Protein 1XVQ (pdb70)

GO terms:
  GO:0004601 peroxidase activity (F, IDA)
  GO:0051920 peroxiredoxin activity (F, IDA)
  GO:0045454 cell redox homeostasis (P, IDA)
  GO:0015036 disulfide oxidoreductase activity (F, IDA)
  GO:0051409 response to nitrosative stress (P, IDA)
  GO:0098754 detoxification (P, IDA)
  GO:0006979 response to oxidative stress (P, IDA)
  GO:0005576 extracellular region (C, HDA)
  GO:0005515 protein binding (F, IPI)
  GO:0140824 thioredoxin-dependent peroxiredoxin activity (F, EXP)
  GO:0005829 cytosol (C, TAS)
  GO:0009274 peptidoglycan-based cell wall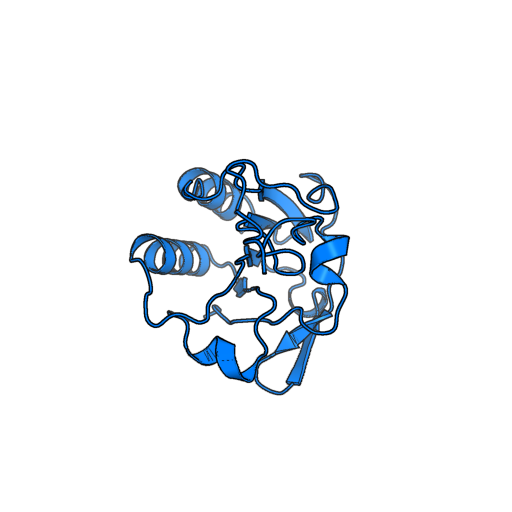 (C, HDA)

Sequence (159 aa):
AQITLRGNAINTVGELPAVGSPAPAFTLTGGDLGVISSDQFRGKSVLLNIFPSVDTPVCATSVRTFDERAAASGATVLVSKDLPFAQKRFCNVMPASAFRDSFGEDYGVTIADGPMAGLLARAIVVIGADGNVAYTELVPEIAQEPNYEAALAALGATS

Foldseek 3Di:
DDAQDDDFFFDFPDAADDFPAFHDWWWWAALVRHTDTPVVLALAKEKEFFDLDQQDLDAPPVNVVLVVLLVVLGHCYEEKQDDSVRNVNGDVYGYTHCVDICVCVSRRFQGCDTPSGRMGAGKIWMAASNRGTQDIDRDGTDPDDDPSVVVSVSSNVRD

Secondary structure (DSSP, 8-state):
----PPPSB--BSSPPPPTTSBPPP-EEE-TTS-EEEGGGGTTS-EEEEE-S---SS---HHHHHHHHHHHHTT-EE--BSS-HHHHTT---B---B-TTSSHHHHTT-BB-SSTTTTSBPSEEEEE-TTSBEEEEEE-SBTTPPP-HHHHHHHHHHT-

InterPro domains:
  IPR002065 Thiol peroxidase Tpx [MF_00269] (3-164)
  IPR002065 Thiol peroxidase Tpx [NF001808] (1-163)
  IPR002065 Thiol peroxidase Tpx [cd03014] (19-162)
  IPR013740 Redoxin [PF08534] (20-160)
  IPR013766 Thioredoxin domain [PS51352] (18-165)
  IPR018219 Thiol peroxidase conserved site [PS01265] (82-93)
  IPR036249 Thioredoxin-like superfamily [SSF52833] (1-161)
  IPR050455 Thiol Peroxidase Tpx Subfamily [PTHR43110] (1-164)

Organism: Mycobacterium tuberculosis (strain ATCC 25618 / H37Rv) (NCBI:txid83332)

Solvent-accessible surface area: 7899 Å² total

Structure (mmCIF, N/CA/C/O backbone):
data_1XVQ
#
_entry.id   1XVQ
#
_cell.length_a   64.555
_cell.length_b   64.555
_cell.length_c   196.788
_cell.angle_alpha   90.00
_cell.angle_beta   90.00
_cell.angle_gamma   120.00
#
_symmetry.space_group_name_H-M   'H 3 2'
#
loop_
_entity.id
_entity.type
_entity.pdbx_description
1 polymer 'thiol peroxidase'
2 non-polymer 'YTTRIUM (III) ION'
3 non-polymer 'AMMONIUM ION'
4 water water
#
loop_
_atom_site.group_PDB
_atom_site.id
_atom_site.type_symbol
_atom_site.label_atom_id
_atom_site.label_alt_id
_atom_site.label_comp_id
_atom_site.label_asym_id
_atom_site.label_entity_id
_atom_site.label_seq_id
_atom_site.pdbx_PDB_ins_code
_atom_site.Cartn_x
_atom_site.Cartn_y
_atom_site.Cartn_z
_atom_site.occupancy
_atom_site.B_iso_or_equiv
_atom_site.auth_seq_id
_atom_site.auth_comp_id
_atom_site.auth_asym_id
_atom_site.auth_atom_id
_atom_site.pdbx_PDB_model_num
ATOM 1 N N . ALA A 1 2 ? 23.613 12.883 41.303 1.00 16.41 2 ALA A N 1
ATOM 2 C CA . ALA A 1 2 ? 24.606 13.062 40.207 1.00 16.30 2 ALA A CA 1
ATOM 3 C C . ALA A 1 2 ? 23.895 13.280 38.880 1.00 15.61 2 ALA A C 1
ATOM 4 O O . ALA A 1 2 ? 22.766 12.841 38.701 1.00 13.25 2 ALA A O 1
ATOM 6 N N . GLN A 1 3 ? 24.555 13.977 37.959 1.00 16.40 3 GLN A N 1
ATOM 7 C CA . GLN A 1 3 ? 23.984 14.188 36.624 1.00 18.55 3 GLN A CA 1
ATOM 8 C C . GLN A 1 3 ? 24.687 13.166 35.732 1.00 20.76 3 GLN A C 1
ATOM 9 O O . GLN A 1 3 ? 25.827 12.830 35.988 1.00 27.19 3 GLN A O 1
ATOM 15 N N . ILE A 1 4 ? 24.039 12.661 34.690 1.00 28.92 4 ILE A N 1
ATOM 16 C CA . ILE A 1 4 ? 24.774 11.716 33.822 1.00 27.57 4 ILE A CA 1
ATOM 17 C C . ILE A 1 4 ? 25.610 12.445 32.793 1.00 26.77 4 ILE A C 1
ATOM 18 O O . ILE A 1 4 ? 25.181 13.474 32.287 1.00 28.69 4 ILE A O 1
ATOM 23 N N . THR A 1 5 ? 26.825 11.943 32.515 1.00 24.56 5 THR A N 1
ATOM 24 C CA . THR A 1 5 ? 27.688 12.518 31.471 1.00 24.34 5 THR A CA 1
ATOM 25 C C . THR A 1 5 ? 27.247 11.691 30.265 1.00 26.09 5 THR A C 1
ATOM 26 O O . THR A 1 5 ? 27.670 10.540 30.096 1.00 26.94 5 THR A O 1
ATOM 30 N N . LEU A 1 6 ? 26.357 12.265 29.457 1.00 22.22 6 LEU A N 1
ATOM 31 C CA . LEU A 1 6 ? 25.823 11.586 28.282 1.00 22.15 6 LEU A CA 1
ATOM 32 C C . LEU A 1 6 ? 26.908 11.390 27.244 1.00 18.93 6 LEU A C 1
ATOM 33 O O . LEU A 1 6 ? 27.904 12.113 27.237 1.00 21.50 6 LEU A O 1
ATOM 38 N N . ARG A 1 7 ? 26.691 10.444 26.334 1.00 18.37 7 ARG A N 1
ATOM 39 C CA . ARG A 1 7 ? 27.688 10.201 25.304 1.00 18.50 7 ARG A CA 1
ATOM 40 C C . ARG A 1 7 ? 27.277 10.829 23.983 1.00 14.43 7 ARG A C 1
ATOM 41 O O . ARG A 1 7 ? 26.264 10.439 23.410 1.00 18.25 7 ARG A O 1
ATOM 49 N N . GLY A 1 8 ? 28.056 11.800 23.519 1.00 16.38 8 GLY A N 1
ATOM 50 C CA . GLY A 1 8 ? 27.762 12.449 22.252 1.00 15.97 8 GLY A CA 1
ATOM 51 C C . GLY A 1 8 ? 27.950 11.525 21.045 1.00 18.66 8 GLY A C 1
ATOM 52 O O . GLY A 1 8 ? 28.732 10.571 21.084 1.00 19.02 8 GLY A O 1
ATOM 53 N N . ASN A 1 9 ? 27.241 11.813 19.959 1.00 18.37 9 ASN A N 1
ATOM 54 C CA . ASN A 1 9 ? 27.329 10.988 18.753 1.00 21.32 9 ASN A CA 1
ATOM 55 C C . ASN A 1 9 ? 28.683 11.191 18.101 1.00 19.84 9 ASN A C 1
ATOM 56 O O . ASN A 1 9 ? 29.295 10.244 17.619 1.00 21.55 9 ASN A O 1
ATOM 61 N N . ALA A 1 10 ? 29.153 12.431 18.082 1.00 21.80 10 ALA A N 1
ATOM 62 C CA . ALA A 1 10 ? 30.441 12.727 17.445 1.00 23.95 10 ALA A CA 1
ATOM 63 C C . ALA A 1 10 ? 31.618 12.288 18.317 1.00 23.52 10 ALA A C 1
ATOM 64 O O . ALA A 1 10 ? 31.630 12.523 19.520 1.00 23.06 10 ALA A O 1
ATOM 66 N N . ILE A 1 11 ? 32.606 11.651 17.695 1.00 20.87 11 ILE A N 1
ATOM 67 C CA . ILE A 1 11 ? 33.801 11.200 18.414 1.00 21.04 11 ILE A CA 1
ATOM 68 C C . ILE A 1 11 ? 34.782 12.370 18.440 1.00 22.21 11 ILE A C 1
ATOM 69 O O . ILE A 1 11 ? 35.061 12.978 17.406 1.00 25.93 11 ILE A O 1
ATOM 74 N N . ASN A 1 12 ? 35.285 12.715 19.623 1.00 18.91 12 ASN A N 1
ATOM 75 C CA . ASN A 1 12 ? 36.240 13.816 19.740 1.00 18.90 12 ASN A CA 1
ATOM 76 C C . ASN A 1 12 ? 37.497 13.311 20.440 1.00 18.25 12 ASN A C 1
ATOM 77 O O . ASN A 1 12 ? 37.473 13.062 21.635 1.00 18.46 12 ASN A O 1
ATOM 82 N N . THR A 1 13 ? 38.590 13.153 19.704 1.00 14.89 13 THR A N 1
ATOM 83 C CA . THR A 1 13 ? 39.817 12.694 20.328 1.00 13.65 13 THR A CA 1
ATOM 84 C C . THR A 1 13 ? 40.784 13.835 20.632 1.00 15.01 13 THR A C 1
ATOM 85 O O . THR A 1 13 ? 40.571 14.985 20.241 1.00 15.70 13 THR A O 1
ATOM 89 N N . VAL A 1 14 ? 41.860 13.495 21.334 1.00 13.56 14 VAL A N 1
ATOM 90 C CA . VAL A 1 14 ? 42.877 14.458 21.716 1.00 14.43 14 VAL A CA 1
ATOM 91 C C . VAL A 1 14 ? 43.774 14.920 20.579 1.00 16.63 14 VAL A C 1
ATOM 92 O O . VAL A 1 14 ? 44.511 15.897 20.725 1.00 20.68 14 VAL A O 1
ATOM 96 N N . GLY A 1 15 ? 43.716 14.246 19.437 1.00 17.09 15 GLY A N 1
ATOM 97 C CA . GLY A 1 15 ? 44.586 14.672 18.370 1.00 20.04 15 GLY A CA 1
ATOM 98 C C . GLY A 1 15 ? 44.264 14.098 17.024 1.00 19.99 15 GLY A C 1
ATOM 99 O O . GLY A 1 15 ? 43.164 13.617 16.770 1.00 24.76 15 GLY A O 1
ATOM 100 N N . GLU A 1 16 ? 45.263 14.167 16.156 1.00 26.43 16 GLU A N 1
ATOM 101 C CA . GLU A 1 16 ? 45.154 13.690 14.790 1.00 24.79 16 GLU A CA 1
ATOM 102 C C . GLU A 1 16 ? 45.829 12.342 14.650 1.00 21.99 16 GLU A C 1
ATOM 103 O O . GLU A 1 16 ? 46.853 12.080 15.267 1.00 18.45 16 GLU A O 1
ATOM 109 N N . LEU A 1 17 ? 45.235 11.496 13.838 1.00 18.19 17 LEU A N 1
ATOM 110 C CA . LEU A 1 17 ? 45.820 10.206 13.518 1.00 19.14 17 LEU A CA 1
ATOM 111 C C . LEU A 1 17 ? 47.098 10.529 12.727 1.00 16.59 17 LEU A C 1
ATOM 112 O O . LEU A 1 17 ? 47.210 11.580 12.095 1.00 16.28 17 LEU A O 1
ATOM 117 N N . PRO A 1 18 ? 48.077 9.617 12.730 1.00 12.69 18 PRO A N 1
ATOM 118 C CA . PRO A 1 18 ? 49.312 9.902 11.985 1.00 12.84 18 PRO A CA 1
ATOM 119 C C . PRO A 1 18 ? 49.053 9.943 10.491 1.00 13.16 18 PRO A C 1
ATOM 120 O O . PRO A 1 18 ? 48.237 9.178 9.976 1.00 14.24 18 PRO A O 1
ATOM 124 N N . ALA A 1 19 ? 49.740 10.847 9.799 1.00 13.05 19 ALA A N 1
ATOM 125 C CA . ALA A 1 19 ? 49.540 10.989 8.360 1.00 15.53 19 ALA A CA 1
ATOM 126 C C . ALA A 1 19 ? 49.936 9.768 7.536 1.00 16.65 19 ALA A C 1
ATOM 127 O O . ALA A 1 19 ? 50.959 9.122 7.797 1.00 15.24 19 ALA A O 1
ATOM 129 N N . VAL A 1 20 ? 49.102 9.458 6.552 1.00 16.69 20 VAL A N 1
ATOM 130 C CA . VAL A 1 20 ? 49.348 8.355 5.637 1.00 16.08 20 VAL A CA 1
ATOM 131 C C . VAL A 1 20 ? 50.579 8.713 4.813 1.00 14.56 20 VAL A C 1
ATOM 132 O O . VAL A 1 20 ? 50.683 9.834 4.326 1.00 19.71 20 VAL A O 1
ATOM 136 N N . GLY A 1 21 ? 51.518 7.779 4.713 1.00 15.25 21 GLY A N 1
ATOM 137 C CA . GLY A 1 21 ? 52.744 8.008 3.957 1.00 17.22 21 GLY A CA 1
ATOM 138 C C . GLY A 1 21 ? 53.954 8.351 4.813 1.00 18.95 21 GLY A C 1
ATOM 139 O O . GLY A 1 21 ? 55.102 8.279 4.347 1.00 24.24 21 GLY A O 1
ATOM 140 N N . SER A 1 22 ? 53.716 8.710 6.067 1.00 17.81 22 SER A N 1
ATOM 141 C CA . SER A 1 22 ? 54.795 9.066 6.998 1.00 18.53 22 SER A CA 1
ATOM 142 C C . SER A 1 22 ? 55.103 7.905 7.928 1.00 16.95 22 SER A C 1
ATOM 143 O O . SER A 1 22 ? 54.272 7.001 8.113 1.00 15.09 22 SER A O 1
ATOM 146 N N . PRO A 1 23 ? 56.307 7.906 8.536 1.00 15.39 23 PRO A N 1
ATOM 147 C CA . PRO A 1 23 ? 56.706 6.834 9.456 1.00 14.46 23 PRO A CA 1
ATOM 148 C C . PRO A 1 23 ? 55.722 6.742 10.622 1.00 13.17 23 PRO A C 1
ATOM 149 O O . PRO A 1 23 ? 55.323 7.751 11.219 1.00 14.85 23 PRO A O 1
ATOM 153 N N . ALA A 1 24 ? 55.339 5.520 10.954 1.00 14.05 24 ALA A N 1
ATOM 154 C CA . ALA A 1 24 ? 54.407 5.348 12.042 1.00 15.24 24 ALA A CA 1
ATOM 155 C C . ALA A 1 24 ? 55.096 5.731 13.347 1.00 15.13 24 ALA A C 1
ATOM 156 O O . ALA A 1 24 ? 56.268 5.402 13.586 1.00 13.06 24 ALA A O 1
ATOM 158 N N . PRO A 1 25 ? 54.377 6.448 14.211 1.00 15.08 25 PRO A N 1
ATOM 159 C CA . PRO A 1 25 ? 54.968 6.843 15.493 1.00 13.81 25 PRO A CA 1
ATOM 160 C C . PRO A 1 25 ? 55.421 5.603 16.278 1.00 11.21 25 PRO A C 1
ATOM 161 O O . PRO A 1 25 ? 54.779 4.551 16.266 1.00 13.31 25 PRO A O 1
ATOM 165 N N . ALA A 1 26 ? 56.550 5.716 16.969 1.00 11.12 26 ALA A N 1
ATOM 166 C CA . ALA A 1 26 ? 57.018 4.609 17.755 1.00 10.68 26 ALA A CA 1
ATOM 167 C C . ALA A 1 26 ? 56.026 4.321 18.879 1.00 11.91 26 ALA A C 1
ATOM 168 O O . ALA A 1 26 ? 55.260 5.194 19.271 1.00 14.43 26 ALA A O 1
ATOM 170 N N . PHE A 1 27 ? 55.997 3.091 19.350 1.00 10.17 27 PHE A N 1
ATOM 171 C CA . PHE A 1 27 ? 55.153 2.826 20.518 1.00 14.35 27 PHE A CA 1
ATOM 172 C C . PHE A 1 27 ? 55.763 1.750 21.387 1.00 16.57 27 PHE A C 1
ATOM 173 O O . PHE A 1 27 ? 56.579 0.939 20.927 1.00 16.00 27 PHE A O 1
ATOM 181 N N . THR A 1 28 ? 55.367 1.769 22.653 1.00 17.15 28 THR A N 1
ATOM 182 C CA . THR A 1 28 ? 55.815 0.800 23.634 1.00 16.37 28 THR A CA 1
ATOM 183 C C . THR A 1 28 ? 54.600 0.404 24.469 1.00 13.86 28 THR A C 1
ATOM 184 O O . THR A 1 28 ? 54.368 0.937 25.561 1.00 16.16 28 THR A O 1
ATOM 188 N N . LEU A 1 29 ? 53.825 -0.532 23.948 1.00 13.28 29 LEU A N 1
ATOM 189 C CA . LEU A 1 29 ? 52.610 -1.005 24.615 1.00 11.15 29 LEU A CA 1
ATOM 190 C C . LEU A 1 29 ? 52.978 -2.072 25.638 1.00 12.11 29 LEU A C 1
ATOM 191 O O . LEU A 1 29 ? 54.146 -2.432 25.755 1.00 15.50 29 LEU A O 1
ATOM 196 N N . THR A 1 30 ? 51.998 -2.540 26.400 1.00 12.82 30 THR A N 1
ATOM 197 C CA . THR A 1 30 ? 52.249 -3.571 27.409 1.00 14.28 30 THR A CA 1
ATOM 198 C C . THR A 1 30 ? 51.527 -4.846 27.032 1.00 15.98 30 THR A C 1
ATOM 199 O O . THR A 1 30 ? 50.339 -4.835 26.688 1.00 16.06 30 THR A O 1
ATOM 203 N N . GLY A 1 31 ? 52.260 -5.953 27.098 1.00 17.36 31 GLY A N 1
ATOM 204 C CA . GLY A 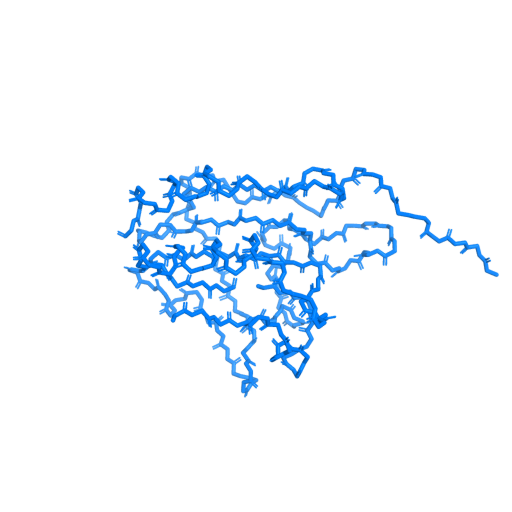1 31 ? 51.705 -7.246 26.746 1.00 20.04 31 GLY A CA 1
ATOM 205 C C . GLY A 1 31 ? 51.119 -8.024 27.902 1.00 20.49 31 GLY A C 1
ATOM 206 O O . GLY A 1 31 ? 51.167 -7.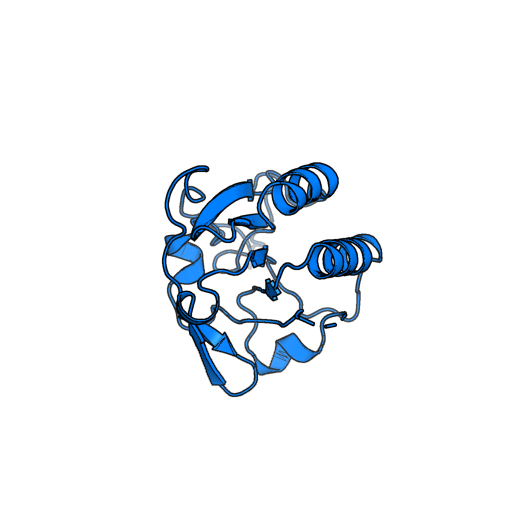577 29.060 1.00 18.98 31 GLY A O 1
ATOM 207 N N . GLY A 1 32 ? 50.566 -9.191 27.573 1.00 20.74 32 GLY A N 1
ATOM 208 C CA . GLY A 1 32 ? 49.932 -10.053 28.558 1.00 24.03 32 GLY A CA 1
ATOM 209 C C . GLY A 1 32 ? 50.836 -10.505 29.694 1.00 22.62 32 GLY A C 1
ATOM 210 O O . GLY A 1 32 ? 50.352 -10.855 30.765 1.00 23.72 32 GLY A O 1
ATOM 211 N N . ASP A 1 33 ? 52.144 -10.492 29.474 1.00 23.53 33 ASP A N 1
ATOM 212 C CA . ASP A 1 33 ? 53.084 -10.903 30.513 1.00 25.09 33 ASP A CA 1
ATOM 213 C C . ASP A 1 33 ? 53.713 -9.690 31.190 1.00 24.17 33 ASP A C 1
ATOM 214 O O . ASP A 1 33 ? 54.708 -9.811 31.901 1.00 22.60 33 ASP A O 1
ATOM 219 N N . LEU A 1 34 ? 53.126 -8.518 30.954 1.00 19.51 34 LEU A N 1
ATOM 220 C CA . LEU A 1 34 ? 53.605 -7.255 31.520 1.00 18.52 34 LEU A CA 1
ATOM 221 C C . LEU A 1 34 ? 54.941 -6.785 30.956 1.00 17.41 34 LEU A C 1
ATOM 222 O O . LEU A 1 34 ? 55.579 -5.883 31.498 1.00 20.75 34 LEU A O 1
ATOM 227 N N . GLY A 1 35 ? 55.353 -7.412 29.852 1.00 19.55 35 GLY A N 1
ATOM 228 C CA . GLY A 1 35 ? 56.574 -7.025 29.192 1.00 20.70 35 GLY A CA 1
ATOM 229 C C . GLY A 1 35 ? 56.202 -5.929 28.210 1.00 22.19 35 GLY A C 1
ATOM 230 O O . GLY A 1 35 ? 55.055 -5.468 28.204 1.00 20.23 35 GLY A O 1
ATOM 231 N N . VAL A 1 36 ? 57.141 -5.502 27.376 1.00 20.04 36 VAL A N 1
ATOM 232 C CA . VAL A 1 36 ? 56.826 -4.447 26.421 1.00 20.85 36 VAL A CA 1
ATOM 233 C C . VAL A 1 36 ? 56.592 -4.983 25.025 1.00 22.35 36 VAL A C 1
ATOM 234 O O . VAL A 1 36 ? 57.213 -5.962 24.606 1.00 21.54 36 VAL A O 1
ATOM 238 N N . ILE A 1 37 ? 55.664 -4.358 24.311 1.00 18.62 37 ILE A N 1
ATOM 239 C CA . ILE A 1 37 ? 55.395 -4.717 22.927 1.00 18.89 37 ILE A CA 1
ATOM 240 C C . ILE A 1 37 ? 55.848 -3.436 22.255 1.00 22.25 37 ILE A C 1
ATOM 241 O O . ILE A 1 37 ? 55.151 -2.416 22.292 1.00 18.32 37 ILE A O 1
ATOM 246 N N . SER A 1 38 ? 57.059 -3.482 21.698 1.00 20.36 38 SER A N 1
ATOM 247 C CA . SER A 1 38 ? 57.705 -2.336 21.062 1.00 22.26 38 SER A CA 1
ATOM 248 C C . SER A 1 38 ? 57.511 -2.322 19.554 1.00 19.76 38 SER A C 1
ATOM 249 O O . SER A 1 38 ? 57.515 -3.372 18.925 1.00 20.55 38 SER A O 1
ATOM 252 N N . SER A 1 39 ? 57.358 -1.135 18.977 1.00 17.47 39 SER A N 1
ATOM 253 C CA . SER A 1 39 ? 57.152 -1.047 17.549 1.00 19.72 39 SER A CA 1
ATOM 254 C C . SER A 1 39 ? 58.388 -1.545 16.805 1.00 23.18 39 SER A C 1
ATOM 255 O O . SER A 1 39 ? 58.299 -1.980 15.661 1.00 26.33 39 SER A O 1
ATOM 258 N N . ASP A 1 40 ? 59.544 -1.510 17.455 1.00 25.71 40 ASP A N 1
ATOM 259 C CA . ASP A 1 40 ? 60.757 -1.980 16.802 1.00 29.00 40 ASP A CA 1
ATOM 260 C C . ASP A 1 40 ? 60.682 -3.484 16.553 1.00 29.54 40 ASP A C 1
ATOM 261 O O . ASP A 1 40 ? 61.322 -3.992 15.636 1.00 32.42 40 ASP A O 1
ATOM 266 N N . GLN A 1 41 ? 59.880 -4.185 17.360 1.00 25.29 41 GLN A N 1
ATOM 267 C CA . GLN A 1 41 ? 59.691 -5.631 17.229 1.00 24.46 41 GLN A CA 1
ATOM 268 C C . GLN A 1 41 ? 58.999 -6.043 15.919 1.00 26.74 41 GLN A C 1
ATOM 269 O O . GLN A 1 41 ? 59.059 -7.212 15.506 1.00 26.25 41 GLN A O 1
ATOM 275 N N . PHE A 1 42 ? 58.338 -5.094 15.266 1.00 22.76 42 PHE A N 1
ATOM 276 C CA . PHE A 1 42 ? 57.644 -5.389 14.022 1.00 24.12 42 PHE A CA 1
ATOM 277 C C . PHE A 1 42 ? 58.315 -4.800 12.792 1.00 22.83 42 PHE A C 1
ATOM 278 O O . PHE A 1 42 ? 57.695 -4.631 11.745 1.00 19.67 42 PHE A O 1
ATOM 286 N N . ARG A 1 43 ? 59.601 -4.499 12.909 1.00 23.50 43 ARG A N 1
ATOM 287 C CA . ARG A 1 43 ? 60.308 -3.957 11.760 1.00 22.94 43 ARG A CA 1
ATOM 288 C C . ARG A 1 43 ? 60.188 -4.976 10.601 1.00 22.92 43 ARG A C 1
ATOM 289 O O . ARG A 1 43 ? 60.288 -6.194 10.815 1.00 22.95 43 ARG A O 1
ATOM 297 N N . GLY A 1 44 ? 59.938 -4.473 9.391 1.00 21.59 44 GLY A N 1
ATOM 298 C CA . GLY A 1 44 ? 59.802 -5.333 8.217 1.00 20.94 44 GLY A CA 1
ATOM 299 C C . GLY A 1 44 ? 58.496 -6.096 8.063 1.00 20.10 44 GLY A C 1
ATOM 300 O O . GLY A 1 44 ? 58.301 -6.860 7.104 1.00 16.83 44 GLY A O 1
ATOM 301 N N . LYS A 1 45 ? 57.568 -5.876 8.982 1.00 18.92 45 LYS A N 1
ATOM 302 C CA . LYS A 1 45 ? 56.295 -6.579 8.947 1.00 17.61 45 LYS A CA 1
ATOM 303 C C . LYS A 1 45 ? 55.131 -5.599 8.881 1.00 16.29 45 LYS A C 1
ATOM 304 O O . LYS A 1 45 ? 55.218 -4.524 9.444 1.00 16.60 45 LYS A O 1
ATOM 310 N N . SER A 1 46 ? 54.070 -5.958 8.164 1.00 15.16 46 SER A N 1
ATOM 311 C CA . SER A 1 46 ? 52.898 -5.084 8.131 1.00 17.07 46 SER A CA 1
ATOM 312 C C . SER A 1 46 ? 52.181 -5.289 9.456 1.00 14.51 46 SER A C 1
ATOM 313 O O . SER A 1 46 ? 52.180 -6.389 10.031 1.00 14.18 46 SER A O 1
ATOM 316 N N . VAL A 1 47 ? 51.586 -4.219 9.969 1.00 13.50 47 VAL A N 1
ATOM 317 C CA . VAL A 1 47 ? 50.910 -4.281 11.247 1.00 12.01 47 VAL A CA 1
ATOM 318 C C . VAL A 1 47 ? 49.550 -3.624 11.178 1.00 13.54 47 VAL A C 1
ATOM 319 O O . VAL A 1 47 ? 49.402 -2.529 10.631 1.00 14.56 47 VAL A O 1
ATOM 323 N N . LEU A 1 48 ? 48.564 -4.315 11.728 1.00 11.50 48 LEU A N 1
ATOM 324 C CA . LEU A 1 48 ? 47.209 -3.775 11.804 1.00 12.35 48 LEU A CA 1
ATOM 325 C C . LEU A 1 48 ? 46.966 -3.416 13.270 1.00 10.44 48 LEU A C 1
ATOM 326 O O . LEU A 1 48 ? 46.988 -4.298 14.128 1.00 11.43 48 LEU A O 1
ATOM 331 N N . LEU A 1 49 ? 46.790 -2.120 13.566 1.00 10.31 49 LEU A N 1
ATOM 332 C CA . LEU A 1 49 ? 46.455 -1.693 14.921 1.00 8.74 49 LEU A CA 1
ATOM 333 C C . LEU A 1 49 ? 44.933 -1.560 14.901 1.00 8.21 49 LEU A C 1
ATOM 334 O O . LEU A 1 49 ? 44.384 -0.652 14.257 1.00 9.09 49 LEU A O 1
ATOM 339 N N . ASN A 1 50 ? 44.268 -2.470 15.609 1.00 10.08 50 ASN A N 1
ATOM 340 C CA . ASN A 1 50 ? 42.803 -2.525 15.657 1.00 10.33 50 ASN A CA 1
ATOM 341 C C . ASN A 1 50 ? 42.556 -1.972 17.042 1.00 9.18 50 ASN A C 1
ATOM 342 O O . ASN A 1 50 ? 42.764 -2.629 18.043 1.00 10.92 50 ASN A O 1
ATOM 347 N N . ILE A 1 51 ? 42.115 -0.731 17.066 1.00 8.54 51 ILE A N 1
ATOM 348 C CA . ILE A 1 51 ? 41.965 0.015 18.311 1.00 7.30 51 ILE A CA 1
ATOM 349 C C . ILE A 1 51 ? 40.552 0.105 18.830 1.00 8.23 51 ILE A C 1
ATOM 350 O O . ILE A 1 51 ? 39.634 0.488 18.082 1.00 9.95 51 ILE A O 1
ATOM 355 N N . PHE A 1 52 ? 40.383 -0.202 20.116 1.00 9.88 52 PHE A N 1
ATOM 356 C CA . PHE A 1 52 ? 39.050 -0.208 20.735 1.00 11.77 52 PHE A CA 1
ATOM 357 C C . PHE A 1 52 ? 38.912 0.496 22.088 1.00 10.63 52 PHE A C 1
ATOM 358 O O . PHE A 1 52 ? 39.856 0.562 22.877 1.00 10.74 52 PHE A O 1
ATOM 366 N N . PRO A 1 53 ? 37.710 1.003 22.376 1.00 9.46 53 PRO A N 1
ATOM 367 C CA . PRO A 1 53 ? 37.496 1.659 23.671 1.00 12.71 53 PRO A CA 1
ATOM 368 C C . PRO A 1 53 ? 37.674 0.559 24.717 1.00 12.99 53 PRO A C 1
ATOM 369 O O . PRO A 1 53 ? 38.202 0.791 25.802 1.00 12.87 53 PRO A O 1
ATOM 373 N N . SER A 1 54 ? 37.220 -0.648 24.394 1.00 13.93 54 SER A N 1
ATOM 374 C CA . SER A 1 54 ? 37.415 -1.766 25.297 1.00 15.42 54 SER A CA 1
ATOM 375 C C . SER A 1 54 ? 37.207 -3.088 24.559 1.00 17.10 54 SER A C 1
ATOM 376 O O . SER A 1 54 ? 36.353 -3.183 23.664 1.00 19.23 54 SER A O 1
ATOM 379 N N . VAL A 1 55 ? 37.996 -4.090 24.909 1.00 17.30 55 VAL A N 1
ATOM 380 C CA . VAL A 1 55 ? 37.847 -5.404 24.278 1.00 18.46 55 VAL A CA 1
ATOM 381 C C . VAL A 1 55 ? 37.427 -6.331 25.401 1.00 21.83 55 VAL A C 1
ATOM 382 O O . VAL A 1 55 ? 37.564 -7.554 25.292 1.00 22.55 55 VAL A O 1
ATOM 386 N N . ASP A 1 56 ? 36.941 -5.739 26.491 1.00 21.21 56 ASP A N 1
ATOM 387 C CA . ASP A 1 56 ? 36.530 -6.519 27.653 1.00 27.84 56 ASP A CA 1
ATOM 388 C C . ASP A 1 56 ? 35.038 -6.761 27.550 1.00 29.09 56 ASP A C 1
ATOM 389 O O . ASP A 1 56 ? 34.229 -6.092 28.196 1.00 32.18 56 ASP A O 1
ATOM 394 N N . THR A 1 57 ? 34.699 -7.721 26.698 1.00 33.09 57 THR A N 1
ATOM 395 C CA . THR A 1 57 ? 33.320 -8.110 26.431 1.00 36.41 57 THR A CA 1
ATOM 396 C C . THR A 1 57 ? 33.277 -9.556 25.951 1.00 39.43 57 THR A C 1
ATOM 397 O O . THR A 1 57 ? 34.153 -9.997 25.211 1.00 39.59 57 THR A O 1
ATOM 401 N N . PRO A 1 58 ? 32.255 -10.319 26.378 1.00 40.92 58 PRO A N 1
ATOM 402 C CA . PRO A 1 58 ? 32.145 -11.717 25.951 1.00 43.23 58 PRO A CA 1
ATOM 403 C C . PRO A 1 58 ? 31.719 -11.819 24.480 1.00 43.70 58 PRO A C 1
ATOM 404 O O . PRO A 1 58 ? 31.679 -12.915 23.909 1.00 46.91 58 PRO A O 1
ATOM 408 N N . VAL A 1 59 ? 31.422 -10.668 23.878 1.00 44.70 59 VAL A N 1
ATOM 409 C CA . VAL A 1 59 ? 31.004 -10.590 22.484 1.00 44.53 59 VAL A CA 1
ATOM 410 C C . VAL A 1 59 ? 32.134 -10.374 21.478 1.00 45.60 59 VAL A C 1
ATOM 411 O O . VAL A 1 59 ? 32.967 -9.488 21.639 1.00 44.83 59 VAL A O 1
ATOM 413 N N . CYS A 1 60 ? 32.131 -11.195 20.435 1.00 45.26 60 CYS A N 1
ATOM 414 C CA . CYS A 1 60 ? 33.141 -11.103 19.405 1.00 45.69 60 CYS A CA 1
ATOM 415 C C . CYS A 1 60 ? 32.460 -11.117 18.046 1.00 45.79 60 CYS A C 1
ATOM 416 O O . CYS A 1 60 ? 32.452 -12.131 17.329 1.00 46.85 60 CYS A O 1
ATOM 417 N N . ALA A 1 61 ? 31.907 -9.970 17.676 1.00 45.92 61 ALA A N 1
ATOM 418 C CA . ALA A 1 61 ? 31.209 -9.855 16.407 1.00 45.69 61 ALA A CA 1
ATOM 419 C C . ALA A 1 61 ? 31.955 -10.549 15.281 1.00 46.85 61 ALA A C 1
ATOM 420 O O . ALA A 1 61 ? 33.166 -10.397 15.140 1.00 46.07 61 ALA A O 1
ATOM 422 N N . THR A 1 62 ? 31.229 -11.327 14.486 1.00 45.86 62 THR A N 1
ATOM 423 C CA . THR A 1 62 ? 31.842 -12.024 13.356 1.00 45.57 62 THR A CA 1
ATOM 424 C C . THR A 1 62 ? 32.589 -11.004 12.487 1.00 45.09 62 THR A C 1
ATOM 425 O O . THR A 1 62 ? 33.628 -11.306 11.903 1.00 45.58 62 THR A O 1
ATOM 429 N N . SER A 1 63 ? 32.060 -9.786 12.424 1.00 43.54 63 SER A N 1
ATOM 430 C CA . SER A 1 63 ? 32.692 -8.734 11.639 1.00 43.31 63 SER A CA 1
ATOM 431 C C . SER A 1 63 ? 34.127 -8.489 12.116 1.00 42.80 63 SER A C 1
ATOM 432 O O . SER A 1 63 ? 35.032 -8.296 11.303 1.00 41.95 63 SER A O 1
ATOM 435 N N . VAL A 1 64 ? 34.332 -8.516 13.431 1.00 41.02 64 VAL A N 1
ATOM 436 C CA . VAL A 1 64 ? 35.657 -8.296 14.005 1.00 39.87 64 VAL A CA 1
ATOM 437 C C . VAL A 1 64 ? 36.574 -9.496 13.783 1.00 38.96 64 VAL A C 1
ATOM 438 O O . VAL A 1 64 ? 37.713 -9.343 13.337 1.00 34.81 64 VAL A O 1
ATOM 442 N N . ARG A 1 65 ? 36.074 -10.686 14.104 1.00 38.66 65 ARG A N 1
ATOM 443 C CA . ARG A 1 65 ? 36.843 -11.918 13.936 1.00 38.75 65 ARG A CA 1
ATOM 444 C C . ARG A 1 65 ? 37.245 -12.095 12.471 1.00 36.68 65 ARG A C 1
ATOM 445 O O . ARG A 1 65 ? 38.418 -12.344 12.160 1.00 34.13 65 ARG A O 1
ATOM 453 N N . THR A 1 66 ? 36.265 -11.961 11.581 1.00 35.64 66 THR A N 1
ATOM 454 C CA . THR A 1 66 ? 36.490 -12.103 10.144 1.00 35.51 66 THR A CA 1
ATOM 455 C C . THR A 1 66 ? 37.581 -11.145 9.660 1.00 34.31 66 THR A C 1
ATOM 456 O O . THR 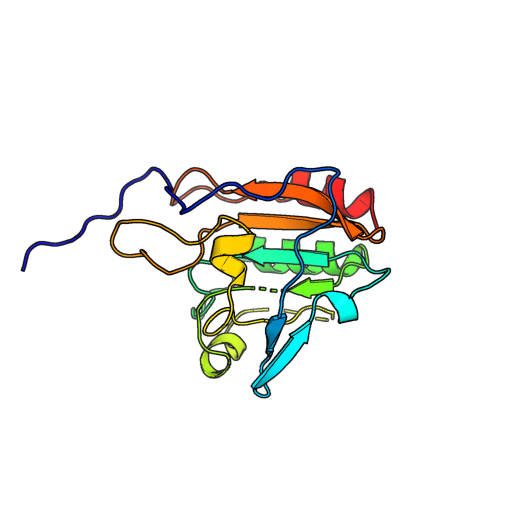A 1 66 ? 38.511 -11.542 8.955 1.00 34.17 66 THR A O 1
ATOM 460 N N . PHE A 1 67 ? 37.461 -9.882 10.047 1.00 32.68 67 PHE A N 1
ATOM 461 C CA . PHE A 1 67 ? 38.450 -8.882 9.677 1.00 28.75 67 PHE A CA 1
ATOM 462 C C . PHE A 1 67 ? 39.836 -9.255 10.198 1.00 25.04 67 PHE A C 1
ATOM 463 O O . PHE A 1 67 ? 40.812 -9.211 9.452 1.00 24.32 67 PHE A O 1
ATOM 471 N N . ASP A 1 68 ? 39.927 -9.609 11.478 1.00 23.88 68 ASP A N 1
ATOM 472 C CA . ASP A 1 68 ? 41.223 -9.973 12.051 1.00 24.17 68 ASP A CA 1
ATOM 473 C C . ASP A 1 68 ? 41.830 -11.183 11.334 1.00 25.03 68 ASP A C 1
ATOM 474 O O . ASP A 1 68 ? 43.040 -11.265 11.128 1.00 22.04 68 ASP A O 1
ATOM 479 N N . GLU A 1 69 ? 40.983 -12.127 10.950 1.00 26.46 69 GLU A N 1
ATOM 480 C CA . GLU A 1 69 ? 41.478 -13.311 10.271 1.00 29.63 69 GLU A CA 1
ATOM 481 C C . GLU A 1 69 ? 41.962 -12.996 8.865 1.00 28.69 69 GLU A C 1
ATOM 482 O O . GLU A 1 69 ? 43.011 -13.485 8.450 1.00 31.50 69 GLU A O 1
ATOM 488 N N . ARG A 1 70 ? 41.225 -12.167 8.132 1.00 29.07 70 ARG A N 1
ATOM 489 C CA . ARG A 1 70 ? 41.656 -11.791 6.792 1.00 26.95 70 ARG A CA 1
ATOM 490 C C . ARG A 1 70 ? 42.970 -11.002 6.887 1.00 28.45 70 ARG A C 1
ATOM 491 O O . ARG A 1 70 ? 43.904 -11.221 6.112 1.00 24.99 70 ARG A O 1
ATOM 499 N N . ALA A 1 71 ? 43.043 -10.093 7.855 1.00 22.45 71 ALA A N 1
ATOM 500 C CA . ALA A 1 71 ? 44.237 -9.273 8.017 1.00 23.31 71 ALA A CA 1
ATOM 501 C C . ALA A 1 71 ? 45.458 -10.146 8.285 1.00 20.74 71 ALA A C 1
ATOM 502 O O . ALA A 1 71 ? 46.515 -9.973 7.665 1.00 23.45 71 ALA A O 1
ATOM 504 N N . ALA A 1 72 ? 45.304 -11.093 9.204 1.00 22.51 72 ALA A N 1
ATOM 505 C CA . ALA A 1 72 ? 46.384 -11.994 9.568 1.00 24.94 72 ALA A CA 1
ATOM 506 C C . ALA A 1 72 ? 46.733 -12.870 8.358 1.00 28.20 72 ALA A C 1
ATOM 507 O O . ALA A 1 72 ? 47.899 -13.226 8.142 1.00 28.76 72 ALA A O 1
ATOM 509 N N . ALA A 1 73 ? 45.716 -13.201 7.566 1.00 28.34 73 ALA A N 1
ATOM 510 C CA . ALA A 1 73 ? 45.916 -14.020 6.370 1.00 31.91 73 ALA A CA 1
ATOM 511 C C . ALA A 1 73 ? 46.738 -13.267 5.328 1.00 33.52 73 ALA A C 1
ATOM 512 O O . ALA A 1 73 ? 47.490 -13.881 4.564 1.00 34.95 73 ALA A O 1
ATOM 514 N N . SER A 1 74 ? 46.593 -11.941 5.287 1.00 35.13 74 SER A N 1
ATOM 515 C CA . SER A 1 74 ? 47.348 -11.123 4.334 1.00 34.34 74 SER A CA 1
ATOM 516 C C . SER A 1 74 ? 48.812 -11.069 4.753 1.00 33.21 74 SER A C 1
ATOM 517 O O . SER A 1 74 ? 49.653 -10.528 4.030 1.00 36.57 74 SER A O 1
ATOM 520 N N . GLY A 1 75 ? 49.113 -11.616 5.926 1.00 31.70 75 GLY A N 1
ATOM 521 C CA . GLY A 1 75 ? 50.483 -11.610 6.411 1.00 31.07 75 GLY A CA 1
ATOM 522 C C . GLY A 1 75 ? 50.808 -10.522 7.423 1.00 30.80 75 GLY A C 1
ATOM 523 O O . GLY A 1 75 ? 51.976 -10.297 7.745 1.00 30.29 75 GLY A O 1
ATOM 524 N N . ALA A 1 76 ? 49.784 -9.843 7.933 1.00 25.89 76 ALA A N 1
ATOM 525 C CA . ALA A 1 76 ? 50.012 -8.789 8.908 1.00 23.18 76 ALA A CA 1
ATOM 526 C C . ALA A 1 76 ? 49.942 -9.277 10.349 1.00 19.35 76 ALA A C 1
ATOM 527 O O . ALA A 1 76 ? 49.302 -10.276 10.646 1.00 21.08 76 ALA A O 1
ATOM 529 N N . THR A 1 77 ? 50.627 -8.574 11.244 1.00 14.95 77 THR A N 1
ATOM 530 C CA . THR A 1 77 ? 50.547 -8.885 12.665 1.00 17.56 77 THR A CA 1
ATOM 531 C C . THR A 1 77 ? 49.389 -8.012 13.116 1.00 15.90 77 THR A C 1
ATOM 532 O O . THR A 1 77 ? 49.368 -6.825 12.804 1.00 15.77 77 THR A O 1
ATOM 536 N N . VAL A 1 78 ? 48.440 -8.590 13.832 1.00 11.70 78 VAL A N 1
ATOM 537 C CA . VAL A 1 78 ? 47.289 -7.829 14.294 1.00 14.63 78 VAL A CA 1
ATOM 538 C C . VAL A 1 78 ? 47.411 -7.549 15.785 1.00 13.11 78 VAL A C 1
ATOM 539 O O . VAL A 1 78 ? 47.609 -8.465 16.569 1.00 16.57 78 VAL A O 1
ATOM 543 N N . LEU A 1 79 ? 47.332 -6.271 16.178 1.00 13.32 79 LEU A N 1
ATOM 544 C CA . LEU A 1 79 ? 47.354 -5.912 17.603 1.00 13.63 79 LEU A CA 1
ATOM 545 C C . LEU A 1 79 ? 46.007 -5.310 17.956 1.00 14.24 79 LEU A C 1
ATOM 546 O O . LEU A 1 79 ? 45.575 -4.374 17.295 1.00 12.55 79 LEU A O 1
ATOM 558 N N . VAL A 1 81 ? 44.452 -3.144 20.322 1.00 12.67 81 VAL A N 1
ATOM 559 C CA . VAL A 1 81 ? 44.925 -2.165 21.293 1.00 10.89 81 VAL A CA 1
ATOM 560 C C . VAL A 1 81 ? 43.805 -1.468 22.043 1.00 10.90 81 VAL A C 1
ATOM 561 O O . VAL A 1 81 ? 42.836 -1.004 21.443 1.00 10.57 81 VAL A O 1
ATOM 565 N N . SER A 1 82 ? 43.925 -1.416 23.364 1.00 10.13 82 SER A N 1
ATOM 566 C CA . SER A 1 82 ? 42.915 -0.736 24.169 1.00 8.34 82 SER A CA 1
ATOM 567 C C . SER A 1 82 ? 43.519 -0.325 25.494 1.00 8.15 82 SER A C 1
ATOM 568 O O . SER A 1 82 ? 44.663 -0.693 25.807 1.00 10.40 82 SER A O 1
ATOM 571 N N . LYS A 1 83 ? 42.750 0.435 26.272 1.00 9.05 83 LYS A N 1
ATOM 572 C CA . LYS A 1 83 ? 43.206 0.868 27.582 1.00 9.73 83 LYS A CA 1
ATOM 573 C C . LYS A 1 83 ? 42.895 -0.169 28.659 1.00 13.13 83 LYS A C 1
ATOM 574 O O . LYS A 1 83 ? 43.196 0.048 29.815 1.00 12.36 83 LYS A O 1
ATOM 580 N N . ASP A 1 84 ? 42.300 -1.299 28.284 1.00 10.47 84 ASP A N 1
ATOM 581 C CA . ASP A 1 84 ? 42.057 -2.345 29.274 1.00 10.57 84 ASP A CA 1
ATOM 582 C C . ASP A 1 84 ? 43.410 -2.831 29.787 1.00 12.64 84 ASP A C 1
ATOM 583 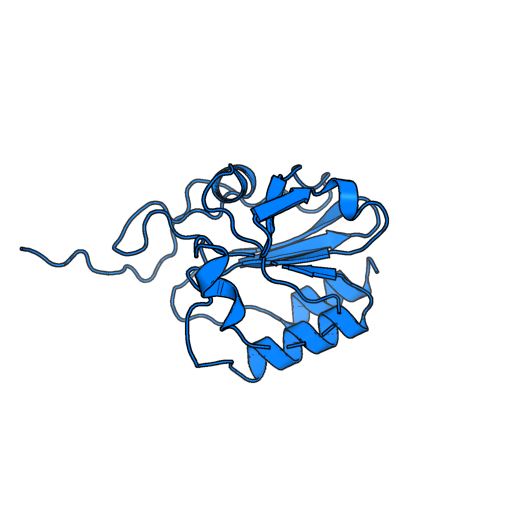O O . ASP A 1 84 ? 44.400 -2.819 29.048 1.00 13.69 84 ASP A O 1
ATOM 588 N N . LEU A 1 85 ? 43.464 -3.268 31.042 1.00 11.30 85 LEU A N 1
ATOM 589 C CA . LEU A 1 85 ? 44.718 -3.781 31.575 1.00 10.85 85 LEU A CA 1
ATOM 590 C C . LEU A 1 85 ? 44.956 -5.123 30.880 1.00 14.32 85 LEU A C 1
ATOM 591 O O . LEU A 1 85 ? 44.006 -5.751 30.390 1.00 14.40 85 LEU A O 1
ATOM 596 N N . PRO A 1 86 ? 46.220 -5.581 30.847 1.00 14.06 86 PRO A N 1
ATOM 597 C CA . PRO A 1 86 ? 46.552 -6.856 30.202 1.00 19.99 86 PRO A CA 1
ATOM 598 C C . PRO A 1 86 ? 45.689 -8.005 30.723 1.00 22.50 86 PRO A C 1
ATOM 599 O O . PRO A 1 86 ? 45.251 -8.872 29.949 1.00 21.36 86 PRO A O 1
ATOM 603 N N . PHE A 1 87 ? 45.435 -7.988 32.029 1.00 23.38 87 PHE A N 1
ATOM 604 C CA . PHE A 1 87 ? 44.648 -9.030 32.675 1.00 25.09 87 PHE A CA 1
ATOM 605 C C . PHE A 1 87 ? 43.281 -9.218 32.027 1.00 23.63 87 PHE A C 1
ATOM 606 O O . PHE A 1 87 ? 42.807 -10.343 31.898 1.00 26.59 87 PHE A O 1
ATOM 614 N N . ALA A 1 88 ? 42.654 -8.126 31.611 1.00 19.64 88 ALA A N 1
ATOM 615 C CA . ALA A 1 88 ? 41.326 -8.190 31.017 1.00 20.13 88 ALA A CA 1
ATOM 616 C C . ALA A 1 88 ? 41.280 -8.395 29.511 1.00 24.26 88 ALA A C 1
ATOM 617 O O . ALA A 1 88 ? 40.196 -8.592 28.955 1.00 23.53 88 ALA A O 1
ATOM 619 N N . GLN A 1 89 ? 42.432 -8.337 28.848 1.00 22.00 89 GLN A N 1
ATOM 620 C CA . GLN A 1 89 ? 42.442 -8.471 27.386 1.00 26.69 89 GLN A CA 1
ATOM 621 C C . GLN A 1 89 ? 42.408 -9.889 26.832 1.00 31.27 89 GLN A C 1
ATOM 622 O O . GLN A 1 89 ? 42.169 -10.093 25.632 1.00 32.68 89 GLN A O 1
ATOM 628 N N . LYS A 1 90 ? 42.627 -10.862 27.703 1.00 33.92 90 LYS A N 1
ATOM 629 C CA . LYS A 1 90 ? 42.613 -12.262 27.302 1.00 38.17 90 LYS A CA 1
ATOM 630 C C . LYS A 1 90 ? 41.190 -12.741 27.022 1.00 38.95 90 LYS A C 1
ATOM 631 O O . LYS A 1 90 ? 40.982 -13.853 26.541 1.00 41.51 90 LYS A O 1
ATOM 637 N N . ARG A 1 91 ? 40.210 -11.898 27.319 1.00 39.40 91 ARG A N 1
ATOM 638 C CA . ARG A 1 91 ? 38.810 -12.262 27.122 1.00 39.76 91 ARG A CA 1
ATOM 639 C C . ARG A 1 91 ? 38.258 -11.979 25.729 1.00 41.31 91 ARG A C 1
ATOM 640 O O . ARG A 1 91 ? 37.168 -12.451 25.380 1.00 39.94 91 ARG A O 1
ATOM 642 N N . PHE A 1 92 ? 39.007 -11.226 24.930 1.00 44.48 92 PHE A N 1
ATOM 643 C CA . PHE A 1 92 ? 38.564 -10.861 23.585 1.00 46.13 92 PHE A CA 1
ATOM 644 C C . PHE A 1 92 ? 38.900 -11.868 22.485 1.00 47.91 92 PHE A C 1
ATOM 645 O O . PHE A 1 92 ? 40.003 -12.413 22.446 1.00 49.12 92 PHE A O 1
ATOM 653 N N . CYS A 1 93 ? 37.936 -12.092 21.591 1.00 48.93 93 CYS A N 1
ATOM 654 C CA . CYS A 1 93 ? 38.073 -13.010 20.456 1.00 50.52 93 CYS A CA 1
ATOM 655 C C . CYS A 1 93 ? 39.247 -13.983 20.551 1.00 50.65 93 CYS A C 1
ATOM 656 O O . CYS A 1 93 ? 39.182 -14.976 21.277 1.00 51.97 93 CYS A O 1
ATOM 659 N N . ASN A 1 100 ? 49.151 -14.817 14.625 1.00 31.24 100 ASN A N 1
ATOM 660 C CA . ASN A 1 100 ? 49.809 -13.509 14.652 1.00 31.64 100 ASN A CA 1
ATOM 661 C C . ASN A 1 100 ? 48.814 -12.404 15.046 1.00 27.99 100 ASN A C 1
ATOM 662 O O . ASN A 1 100 ? 48.843 -11.305 14.490 1.00 26.20 100 ASN A O 1
ATOM 667 N N . VAL A 1 101 ? 47.927 -12.719 15.988 1.00 28.61 101 VAL A N 1
ATOM 668 C CA . VAL A 1 101 ? 46.914 -11.779 16.476 1.00 26.36 101 VAL A CA 1
ATOM 669 C C . VAL A 1 101 ? 46.999 -11.741 18.002 1.00 28.93 101 VAL A C 1
ATOM 670 O O . VAL A 1 101 ? 46.728 -12.749 18.668 1.00 26.28 101 VAL A O 1
ATOM 674 N N . MET A 1 102 ? 47.343 -10.584 18.560 1.00 26.75 102 MET A N 1
ATOM 675 C CA . MET A 1 102 ? 47.465 -10.483 20.005 1.00 24.81 102 MET A CA 1
ATOM 676 C C . MET A 1 102 ? 47.015 -9.152 20.562 1.00 20.24 102 MET A C 1
ATOM 677 O O . MET A 1 102 ? 47.083 -8.149 19.888 1.00 18.90 102 MET A O 1
ATOM 682 N N . PRO A 1 103 ? 46.549 -9.145 21.817 1.00 21.47 103 PRO A N 1
ATOM 683 C CA . PRO A 1 103 ? 46.094 -7.915 22.474 1.00 17.18 103 PRO A CA 1
ATOM 684 C C . PRO A 1 103 ? 47.283 -7.147 23.025 1.00 16.92 103 PRO A C 1
ATOM 685 O O . PRO A 1 103 ? 48.318 -7.730 23.375 1.00 19.39 103 PRO A O 1
ATOM 689 N N . ALA A 1 104 ? 47.155 -5.822 23.107 1.00 12.53 104 ALA A N 1
ATOM 690 C CA . ALA A 1 104 ? 48.225 -5.006 23.657 1.00 11.04 104 ALA A CA 1
ATOM 691 C C . ALA A 1 104 ? 47.502 -3.883 24.392 1.00 11.62 104 ALA A C 1
ATOM 692 O O . ALA A 1 104 ? 46.546 -3.314 23.880 1.00 12.22 104 ALA A O 1
ATOM 694 N N . SER A 1 105 ? 47.985 -3.569 25.582 1.00 12.15 105 SER A N 1
ATOM 695 C CA . SER A 1 105 ? 47.370 -2.552 26.432 1.00 11.13 105 SER A CA 1
ATOM 696 C C . SER A 1 105 ? 48.171 -1.250 26.470 1.00 8.73 105 SER A C 1
ATOM 697 O O . SER A 1 105 ? 49.394 -1.267 26.606 1.00 11.33 105 SER A O 1
ATOM 700 N N . ALA A 1 106 ? 47.459 -0.121 26.376 1.00 9.93 106 ALA A N 1
ATOM 701 C CA . ALA A 1 106 ? 48.066 1.210 26.428 1.00 7.29 106 ALA A CA 1
ATOM 702 C C . ALA A 1 106 ? 47.926 1.831 27.825 1.00 8.91 106 ALA A C 1
ATOM 703 O O . ALA A 1 106 ? 48.068 3.040 27.956 1.00 9.69 106 ALA A O 1
ATOM 705 N N . PHE A 1 107 ? 47.672 1.021 28.852 1.00 8.71 107 PHE A N 1
ATOM 706 C CA . PHE A 1 107 ? 47.417 1.583 30.177 1.00 8.56 107 PHE A CA 1
ATOM 707 C C . PHE A 1 107 ? 48.543 2.418 30.779 1.00 8.83 107 PHE A C 1
ATOM 708 O O . PHE A 1 107 ? 48.277 3.331 31.559 1.00 9.66 107 PHE A O 1
ATOM 716 N N . ARG A 1 108 ? 49.798 2.142 30.391 1.00 8.79 108 ARG A N 1
ATOM 717 C CA . ARG A 1 108 ? 50.902 2.923 30.943 1.00 8.45 108 ARG A CA 1
ATOM 718 C C . ARG A 1 108 ? 51.881 3.505 29.926 1.00 9.47 108 ARG A C 1
ATOM 719 O O . ARG A 1 108 ? 53.054 3.710 30.222 1.00 12.30 108 ARG A O 1
ATOM 727 N N . ASP A 1 109 ? 51.390 3.837 28.732 1.00 8.85 109 ASP A N 1
ATOM 728 C CA . ASP A 1 109 ? 52.258 4.423 27.740 1.00 9.01 109 ASP A CA 1
ATOM 729 C C . ASP A 1 109 ? 51.460 5.459 26.971 1.00 11.05 109 ASP A C 1
ATOM 730 O O . ASP A 1 109 ? 50.232 5.595 27.155 1.00 10.91 109 ASP A O 1
ATOM 735 N N . SER A 1 110 ? 52.170 6.184 26.113 1.00 10.08 110 SER A N 1
ATOM 736 C CA . SER A 1 110 ? 51.603 7.296 25.362 1.00 11.07 110 SER A CA 1
ATOM 737 C C . SER A 1 110 ? 50.937 7.000 24.031 1.00 7.82 110 SER A C 1
ATOM 738 O O . SER A 1 110 ? 50.555 7.922 23.318 1.00 10.65 110 SER A O 1
ATOM 741 N N . PHE A 1 111 ? 50.718 5.722 23.731 1.00 6.57 111 PHE A N 1
ATOM 742 C CA . PHE A 1 111 ? 50.097 5.338 22.460 1.00 7.66 111 PHE A CA 1
ATOM 743 C C . PHE A 1 111 ? 48.860 6.170 22.085 1.00 9.45 111 PHE A C 1
ATOM 744 O O . PHE A 1 111 ? 48.773 6.680 20.974 1.00 9.65 111 PHE A O 1
ATOM 752 N N . GLY A 1 112 ? 47.906 6.311 23.001 1.00 8.48 112 GLY A N 1
ATOM 753 C CA . GLY A 1 112 ? 46.690 7.062 22.682 1.00 10.13 112 GLY A CA 1
ATOM 754 C C . GLY A 1 112 ? 46.895 8.508 22.251 1.00 11.17 112 GLY A C 1
ATOM 755 O O . GLY A 1 112 ? 46.193 8.994 21.366 1.00 9.87 112 GLY A O 1
ATOM 756 N N . GLU A 1 113 ? 47.871 9.186 22.858 1.00 9.38 113 GLU A N 1
ATOM 757 C CA . GLU A 1 113 ? 48.155 10.578 22.505 1.00 12.04 113 GLU A CA 1
ATOM 758 C C . GLU A 1 113 ? 49.012 10.671 21.248 1.00 11.78 113 GLU A C 1
ATOM 759 O O . GLU A 1 113 ? 48.784 11.540 20.385 1.00 12.60 113 GLU A O 1
ATOM 765 N N . ASP A 1 114 ? 49.985 9.769 21.138 1.00 12.07 114 ASP A N 1
ATOM 766 C CA . ASP A 1 114 ? 50.873 9.749 19.974 1.00 12.17 114 ASP A CA 1
ATOM 767 C C . ASP A 1 114 ? 50.126 9.405 18.700 1.00 15.38 114 ASP A C 1
ATOM 768 O O . ASP A 1 114 ? 50.495 9.901 17.624 1.00 14.77 114 ASP A O 1
ATOM 773 N N . TYR A 1 115 ? 49.088 8.568 18.813 1.00 10.59 115 TYR A N 1
ATOM 774 C CA . TYR A 1 115 ? 48.301 8.210 17.665 1.00 9.37 115 TYR A CA 1
ATOM 775 C C . TYR A 1 115 ? 47.022 9.042 17.513 1.00 9.24 115 TYR A C 1
ATOM 776 O O . TYR A 1 115 ? 46.242 8.812 16.586 1.00 12.15 115 TYR A O 1
ATOM 785 N N . GLY A 1 116 ? 46.839 9.999 18.419 1.00 10.91 116 GLY A N 1
ATOM 786 C CA . GLY A 1 116 ? 45.678 10.879 18.370 1.00 11.86 116 GLY A CA 1
ATOM 787 C C . GLY A 1 116 ? 44.336 10.176 18.514 1.00 15.18 116 GLY A C 1
ATOM 788 O O . GLY A 1 116 ? 43.342 10.619 17.938 1.00 19.13 116 GLY A O 1
ATOM 789 N N . VAL A 1 117 ? 44.285 9.083 19.266 1.00 10.35 117 VAL A N 1
ATOM 790 C CA . VAL A 1 117 ? 43.026 8.356 19.404 1.00 9.63 117 VAL A CA 1
ATOM 791 C C . VAL A 1 117 ? 42.391 8.362 20.787 1.00 8.79 117 VAL A C 1
ATOM 792 O O . VAL A 1 117 ? 41.284 7.874 20.951 1.00 10.04 117 VAL A O 1
ATOM 796 N N . THR A 1 118 ? 43.045 8.932 21.781 1.00 8.40 118 THR A N 1
ATOM 797 C CA . THR A 1 118 ? 42.443 8.959 23.116 1.00 7.11 118 THR A CA 1
ATOM 798 C C . THR A 1 118 ? 41.188 9.833 23.053 1.00 11.69 118 THR A C 1
ATOM 799 O O . THR A 1 118 ? 41.242 10.921 22.492 1.00 9.95 118 THR A O 1
ATOM 803 N N . ILE A 1 119 ? 40.076 9.337 23.595 1.00 11.23 119 ILE A N 1
ATOM 804 C CA . ILE A 1 119 ? 38.815 10.107 23.618 1.00 13.16 119 ILE A CA 1
ATOM 805 C C . ILE A 1 119 ? 38.962 11.259 24.615 1.00 12.03 119 ILE A C 1
ATOM 806 O O . ILE A 1 119 ? 39.385 11.045 25.742 1.00 9.92 119 ILE A O 1
ATOM 811 N N . ALA A 1 120 ? 38.594 12.482 24.201 1.00 11.74 120 ALA A N 1
ATOM 812 C CA . ALA A 1 120 ? 38.815 13.668 25.033 1.00 13.51 120 ALA A CA 1
ATOM 813 C C . ALA A 1 120 ? 37.723 14.065 26.008 1.00 12.80 120 ALA A C 1
ATOM 814 O O . ALA A 1 120 ? 37.991 14.755 27.000 1.00 17.54 120 ALA A O 1
ATOM 816 N N . ASP A 1 121 ? 36.504 13.664 25.725 1.00 15.01 121 ASP A N 1
ATOM 817 C CA . ASP A 1 121 ? 35.416 14.064 26.604 1.00 20.39 121 ASP A CA 1
ATOM 818 C C . ASP A 1 121 ? 34.346 13.004 26.697 1.00 19.02 121 ASP A C 1
ATOM 819 O O . ASP A 1 121 ? 34.432 11.965 26.059 1.00 18.64 121 ASP A O 1
ATOM 824 N N . GLY A 1 122 ? 33.317 13.262 27.505 1.00 19.54 122 GLY A N 1
ATOM 825 C CA . GLY A 1 122 ? 32.243 12.305 27.621 1.00 17.61 122 GLY A CA 1
ATOM 826 C C . GLY A 1 122 ? 32.535 11.175 28.592 1.00 17.74 122 GLY A C 1
ATOM 827 O O . GLY A 1 122 ? 33.618 11.122 29.175 1.00 17.29 122 GLY A O 1
ATOM 828 N N . PRO A 1 123 ? 31.595 10.244 28.780 1.00 17.15 123 PRO A N 1
ATOM 829 C CA . PRO A 1 123 ? 31.778 9.116 29.699 1.00 15.20 123 PRO A CA 1
ATOM 830 C C . PRO A 1 123 ? 32.965 8.209 29.383 1.00 15.71 123 PRO A C 1
ATOM 831 O O . PRO A 1 123 ? 33.478 7.529 30.271 1.00 13.55 123 PRO A O 1
ATOM 835 N N . MET A 1 124 ? 33.400 8.218 28.131 1.00 14.27 124 MET A N 1
ATOM 836 C CA . MET A 1 124 ? 34.504 7.353 27.712 1.00 15.38 124 MET A CA 1
ATOM 837 C C . MET A 1 124 ? 35.831 8.062 27.640 1.00 14.30 124 MET A C 1
ATOM 838 O O . MET A 1 124 ? 36.775 7.540 27.017 1.00 11.86 124 MET A O 1
ATOM 843 N N . ALA A 1 125 ? 35.901 9.260 28.214 1.00 12.14 125 ALA A N 1
ATOM 844 C CA . ALA A 1 125 ? 37.143 10.057 28.188 1.00 10.54 125 ALA A CA 1
ATOM 845 C C . ALA A 1 125 ? 38.315 9.196 28.691 1.00 9.41 125 ALA A C 1
ATOM 846 O O . ALA A 1 125 ? 38.174 8.501 29.689 1.00 9.68 125 ALA A O 1
ATOM 848 N N . GLY A 1 126 ? 39.471 9.283 28.027 1.00 10.11 126 GLY A N 1
ATOM 849 C CA . GLY A 1 126 ? 40.614 8.499 28.466 1.00 10.54 126 GLY A CA 1
ATOM 850 C C . GLY A 1 126 ? 40.753 7.119 27.840 1.00 7.94 126 GLY A C 1
ATOM 851 O O . GLY A 1 126 ? 41.832 6.549 27.932 1.00 10.07 126 GLY A O 1
ATOM 852 N N . LEU A 1 127 ? 39.668 6.568 27.279 1.00 10.78 127 LEU A N 1
ATOM 853 C CA . LEU A 1 127 ? 39.730 5.270 26.581 1.00 7.62 127 LEU A CA 1
ATOM 854 C C . LEU A 1 127 ? 40.109 5.622 25.146 1.00 8.55 127 LEU A C 1
ATOM 855 O O . LEU A 1 127 ? 40.050 6.783 24.762 1.00 9.08 127 LEU A O 1
ATOM 860 N N . LEU A 1 128 ? 40.514 4.629 24.353 1.00 7.28 128 LEU A N 1
ATOM 861 C CA . LEU A 1 128 ? 40.880 4.881 22.966 1.00 9.14 128 LEU A CA 1
ATOM 862 C C . LEU A 1 128 ? 39.656 4.760 22.079 1.00 8.02 128 LEU A C 1
ATOM 863 O O . LEU A 1 128 ? 38.858 3.851 22.260 1.00 12.65 128 LEU A O 1
ATOM 868 N N . ALA A 1 129 ? 39.522 5.665 21.115 1.00 9.24 129 ALA A N 1
ATOM 869 C CA . ALA A 1 129 ? 38.367 5.599 20.204 1.00 10.59 129 ALA A CA 1
ATOM 870 C C . ALA A 1 129 ? 38.495 4.446 19.208 1.00 13.43 129 ALA A C 1
ATOM 871 O O . ALA A 1 129 ? 39.619 4.005 18.881 1.00 11.94 129 ALA A O 1
ATOM 873 N N . ARG A 1 130 ? 37.351 3.958 18.719 1.00 9.60 130 ARG A N 1
ATOM 874 C CA . ARG A 1 130 ? 37.378 2.883 17.712 1.00 9.32 130 ARG A CA 1
ATOM 875 C C . ARG A 1 130 ? 38.125 3.435 16.474 1.00 9.96 130 ARG A C 1
ATOM 876 O O . ARG A 1 130 ? 37.758 4.465 15.899 1.00 10.77 130 ARG A O 1
ATOM 884 N N . ALA A 1 131 ? 39.176 2.741 16.060 1.00 9.97 131 ALA A N 1
ATOM 885 C CA . ALA A 1 131 ? 39.978 3.233 14.952 1.00 10.36 131 ALA A CA 1
ATOM 886 C C . ALA A 1 131 ? 40.821 2.110 14.392 1.00 7.79 131 ALA A C 1
ATOM 887 O O . ALA A 1 131 ? 41.026 1.086 15.039 1.00 8.92 131 ALA A O 1
ATOM 889 N N . ILE A 1 132 ? 41.303 2.332 13.182 1.00 10.09 132 ILE A N 1
ATOM 890 C CA . ILE A 1 132 ? 42.161 1.369 12.520 1.00 10.22 132 ILE A CA 1
ATOM 891 C C . ILE A 1 132 ? 43.356 2.095 11.941 1.00 9.71 132 ILE A C 1
ATOM 892 O O . ILE A 1 132 ? 43.219 3.127 11.286 1.00 10.35 132 ILE A O 1
ATOM 897 N N . VAL 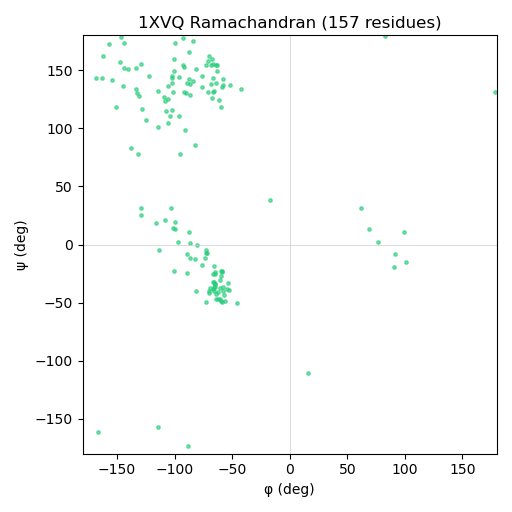A 1 133 ? 44.548 1.573 12.217 1.00 10.64 133 VAL A N 1
ATOM 898 C CA . VAL A 1 133 ? 45.743 2.144 11.620 1.00 8.48 133 VAL A CA 1
ATOM 899 C C . VAL A 1 133 ? 46.517 0.982 11.037 1.00 8.57 133 VAL A C 1
ATOM 900 O O . VAL A 1 133 ? 46.768 0.011 11.725 1.00 11.45 133 VAL A O 1
ATOM 904 N N . VAL A 1 134 ? 46.873 1.092 9.760 1.00 10.63 134 VAL A N 1
ATOM 905 C CA . VAL A 1 134 ? 47.663 0.055 9.101 1.00 10.13 134 VAL A CA 1
ATOM 906 C C . VAL A 1 134 ? 49.050 0.604 8.854 1.00 10.59 134 VAL A C 1
ATOM 907 O O . VAL A 1 134 ? 49.219 1.710 8.318 1.00 9.80 134 VAL A O 1
ATOM 911 N N . ILE A 1 135 ? 50.045 -0.151 9.316 1.00 10.07 135 ILE A N 1
ATOM 912 C CA . ILE A 1 135 ? 51.449 0.220 9.126 1.00 10.49 135 ILE A CA 1
ATOM 913 C C . ILE A 1 135 ? 52.027 -0.742 8.089 1.00 11.93 135 ILE A C 1
ATOM 914 O O . ILE A 1 135 ? 51.936 -1.958 8.253 1.00 13.05 135 ILE A O 1
ATOM 919 N N . GLY A 1 136 ? 52.568 -0.186 7.011 1.00 13.05 136 GLY A N 1
ATOM 920 C CA . GLY A 1 136 ? 53.132 -1.016 5.959 1.00 15.83 136 GLY A CA 1
ATOM 921 C C . GLY A 1 136 ? 54.415 -1.691 6.406 1.00 15.96 136 GLY A C 1
ATOM 922 O O . GLY A 1 136 ? 55.024 -1.276 7.395 1.00 12.86 136 GLY A O 1
ATOM 923 N N . ALA A 1 137 ? 54.832 -2.733 5.688 1.00 17.39 137 ALA A N 1
ATOM 924 C CA . ALA A 1 137 ? 56.067 -3.440 6.046 1.00 16.93 137 ALA A CA 1
ATOM 925 C C . ALA A 1 137 ? 57.238 -2.483 6.012 1.00 19.95 137 ALA A C 1
ATOM 926 O O . ALA A 1 137 ? 58.264 -2.721 6.660 1.00 22.35 137 ALA A O 1
ATOM 928 N N . ASP A 1 138 ? 57.106 -1.401 5.249 1.00 17.45 138 ASP A N 1
ATOM 929 C CA . ASP A 1 138 ? 58.188 -0.434 5.155 1.00 19.48 138 ASP A CA 1
ATOM 930 C C . ASP A 1 138 ? 58.244 0.534 6.326 1.00 19.77 138 ASP A C 1
ATOM 931 O O . ASP A 1 138 ? 59.102 1.414 6.367 1.00 18.48 138 ASP A O 1
ATOM 936 N N . GLY A 1 139 ? 57.314 0.380 7.266 1.00 19.38 139 GLY A N 1
ATOM 937 C CA . GLY A 1 139 ? 57.285 1.238 8.430 1.00 15.33 139 GLY A CA 1
ATOM 938 C C . GLY A 1 139 ? 56.434 2.491 8.346 1.00 16.78 139 GLY A C 1
ATOM 939 O O . GLY A 1 139 ? 56.262 3.190 9.357 1.00 15.61 139 GLY A O 1
ATOM 940 N N . ASN A 1 140 ? 55.905 2.801 7.167 1.00 14.05 140 ASN A N 1
ATOM 941 C CA . ASN A 1 140 ? 55.081 4.004 7.016 1.00 12.67 140 ASN A CA 1
ATOM 942 C C . ASN A 1 140 ? 53.615 3.708 7.227 1.00 11.61 140 ASN A C 1
ATOM 943 O O . ASN A 1 140 ? 53.179 2.590 7.018 1.00 13.19 140 ASN A O 1
ATOM 948 N N . VAL A 1 141 ? 52.869 4.718 7.667 1.00 12.00 141 VAL A N 1
ATOM 949 C CA . VAL A 1 141 ? 51.442 4.546 7.864 1.00 12.12 141 VAL A CA 1
ATOM 950 C C . VAL A 1 141 ? 50.840 4.357 6.478 1.00 12.34 141 VAL A C 1
ATOM 951 O O . VAL A 1 141 ? 51.069 5.156 5.594 1.00 12.70 141 VAL A O 1
ATOM 955 N N . ALA A 1 142 ? 50.095 3.276 6.284 1.00 11.64 142 ALA A N 1
ATOM 956 C CA . ALA A 1 142 ? 49.492 3.021 4.974 1.00 13.12 142 ALA A CA 1
ATOM 957 C C . ALA A 1 142 ? 48.016 3.405 4.883 1.00 15.23 142 ALA A C 1
ATOM 958 O O . ALA A 1 142 ? 47.478 3.631 3.777 1.00 14.63 142 ALA A O 1
ATOM 960 N N . TYR A 1 143 ? 47.351 3.464 6.032 1.00 13.83 143 TYR A N 1
ATOM 961 C CA . TYR A 1 143 ? 45.920 3.758 6.045 1.00 12.50 143 TYR A CA 1
ATOM 962 C C . TYR A 1 143 ? 45.442 4.054 7.452 1.00 11.13 143 TYR A C 1
ATOM 963 O O . TYR A 1 143 ? 45.914 3.442 8.402 1.00 10.69 143 TYR A O 1
ATOM 972 N N . THR A 1 144 ? 44.503 4.998 7.579 1.00 11.24 144 THR A N 1
ATOM 973 C CA . THR A 1 144 ? 43.932 5.282 8.875 1.00 10.03 144 THR A CA 1
ATOM 974 C C . THR A 1 144 ? 42.435 5.544 8.762 1.00 10.22 144 THR A C 1
ATOM 975 O O . THR A 1 144 ? 41.932 5.945 7.715 1.00 10.85 144 THR A O 1
ATOM 979 N N . GLU A 1 145 ? 41.732 5.225 9.835 1.00 11.13 145 GLU A N 1
ATOM 980 C CA . GLU A 1 145 ? 40.316 5.550 9.930 1.00 10.86 145 GLU A CA 1
ATOM 981 C C . GLU A 1 145 ? 39.978 5.736 11.384 1.00 12.28 145 GLU A C 1
ATOM 982 O O . GLU A 1 145 ? 40.120 4.812 12.182 1.00 11.37 145 GLU A O 1
ATOM 988 N N . LEU A 1 146 ? 39.545 6.940 11.739 1.00 12.91 146 LEU A N 1
ATOM 989 C CA . LEU A 1 146 ? 39.091 7.184 13.107 1.00 13.85 146 LEU A CA 1
ATOM 990 C C . LEU A 1 146 ? 37.591 7.196 12.881 1.00 16.62 146 LEU A C 1
ATOM 991 O O . LEU A 1 146 ? 37.086 8.118 12.226 1.00 17.59 146 LEU A O 1
ATOM 996 N N . VAL A 1 147 ? 36.886 6.184 13.375 1.00 14.89 147 VAL A N 1
ATOM 997 C CA . VAL A 1 147 ? 35.453 6.129 13.137 1.00 19.79 147 VAL A CA 1
ATOM 998 C C . VAL A 1 147 ? 34.848 7.402 13.732 1.00 21.42 147 VAL A C 1
ATOM 999 O O . VAL A 1 147 ? 34.960 7.658 14.922 1.00 19.33 147 VAL A O 1
ATOM 1003 N N . PRO A 1 148 ? 34.216 8.233 12.883 1.00 23.20 148 PRO A N 1
ATOM 1004 C CA . PRO A 1 148 ? 33.604 9.498 13.286 1.00 24.66 148 PRO A CA 1
ATOM 1005 C C . PRO A 1 148 ? 32.420 9.474 14.232 1.00 23.49 148 PRO A C 1
ATOM 1006 O O . PRO A 1 148 ? 32.177 10.462 14.908 1.00 22.58 148 PRO A O 1
ATOM 1010 N N . GLU A 1 149 ? 31.670 8.385 14.270 1.00 23.98 149 GLU A N 1
ATOM 1011 C CA . GLU A 1 149 ? 30.518 8.351 15.163 1.00 26.08 149 GLU A CA 1
ATOM 1012 C C . GLU A 1 149 ? 30.536 7.113 16.009 1.00 28.06 149 GLU A C 1
ATOM 1013 O O . GLU A 1 149 ? 31.096 6.094 15.616 1.00 24.71 149 GLU A O 1
ATOM 1019 N N . ILE A 1 150 ? 29.881 7.202 17.163 1.00 27.59 150 ILE A N 1
ATOM 1020 C CA . ILE A 1 150 ? 29.847 6.101 18.113 1.00 29.38 150 ILE A CA 1
ATOM 1021 C C . ILE A 1 150 ? 29.303 4.758 17.614 1.00 33.66 150 ILE A C 1
ATOM 1022 O O . ILE A 1 150 ? 29.880 3.711 17.911 1.00 36.21 150 ILE A O 1
ATOM 1027 N N . ALA A 1 151 ? 28.210 4.767 16.864 1.00 35.43 151 ALA A N 1
ATOM 1028 C CA . ALA A 1 151 ? 27.642 3.504 16.401 1.00 37.88 151 ALA A CA 1
ATOM 1029 C C . ALA A 1 151 ? 27.932 3.179 14.937 1.00 40.05 151 ALA A C 1
ATOM 1030 O O . ALA A 1 151 ? 27.131 2.524 14.268 1.00 41.61 151 ALA A O 1
ATOM 1032 N N . GLN A 1 152 ? 29.081 3.621 14.438 1.00 38.94 152 GLN A N 1
ATOM 1033 C CA . GLN A 1 152 ? 29.436 3.357 13.049 1.00 38.10 152 GLN A CA 1
ATOM 1034 C C . GLN A 1 152 ? 30.457 2.224 12.997 1.00 37.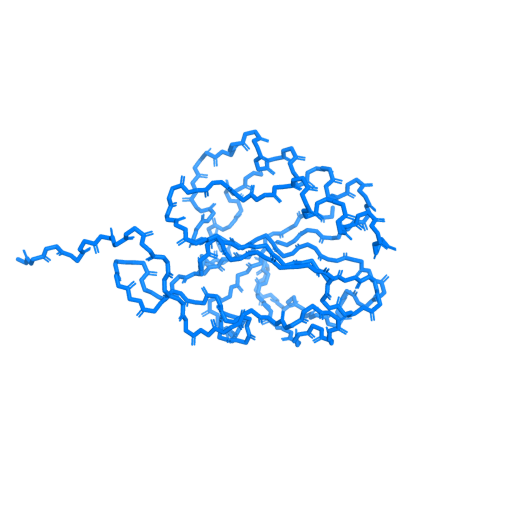64 152 GLN A C 1
ATOM 1035 O O . GLN A 1 152 ? 31.364 2.152 13.828 1.00 37.56 152 GLN A O 1
ATOM 1041 N N . GLU A 1 153 ? 30.300 1.323 12.033 1.00 35.26 153 GLU A N 1
ATOM 1042 C CA . GLU A 1 153 ? 31.228 0.203 11.909 1.00 35.12 153 GLU A CA 1
ATOM 1043 C C . GLU A 1 153 ? 32.414 0.654 11.041 1.00 29.56 153 GLU A C 1
ATOM 1044 O O . GLU A 1 153 ? 32.236 1.373 10.060 1.00 29.40 153 GLU A O 1
ATOM 1050 N N . PRO A 1 154 ? 33.635 0.216 11.377 1.00 28.67 154 PRO A N 1
ATOM 1051 C CA . PRO A 1 154 ? 34.801 0.627 10.588 1.00 25.61 154 PRO A CA 1
ATOM 1052 C C . PRO A 1 154 ? 34.728 0.134 9.144 1.00 23.64 154 PRO A C 1
ATOM 1053 O O . PRO A 1 154 ? 34.077 -0.867 8.855 1.00 22.03 154 PRO A O 1
ATOM 1057 N N . ASN A 1 155 ? 35.403 0.834 8.243 1.00 21.62 155 ASN A N 1
ATOM 1058 C CA . ASN A 1 155 ? 35.417 0.421 6.844 1.00 21.06 155 ASN A CA 1
ATOM 1059 C C . ASN A 1 155 ? 36.474 -0.675 6.710 1.00 19.06 155 ASN A C 1
ATOM 1060 O O . ASN A 1 155 ? 37.616 -0.401 6.374 1.00 16.45 155 ASN A O 1
ATOM 1065 N N . TYR A 1 156 ? 36.091 -1.913 6.976 1.00 19.75 156 TYR A N 1
ATOM 1066 C CA . TYR A 1 156 ? 37.033 -3.022 6.897 1.00 19.64 156 TYR A CA 1
ATOM 1067 C C . TYR A 1 156 ? 37.566 -3.282 5.498 1.00 20.61 156 TYR A C 1
ATOM 1068 O O . TYR A 1 156 ? 38.715 -3.693 5.326 1.00 17.40 156 TYR A O 1
ATOM 1077 N N . GLU A 1 157 ? 36.720 -3.057 4.50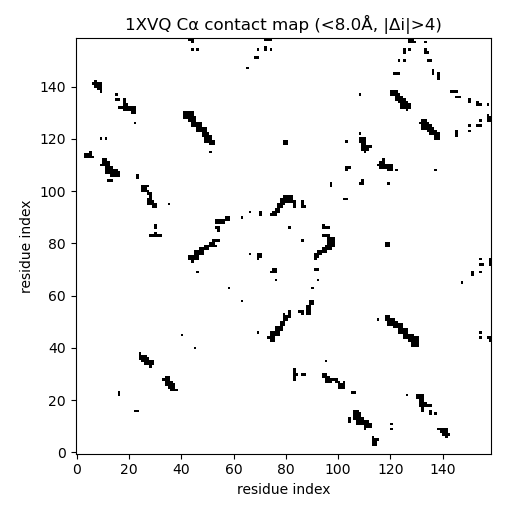0 1.00 20.04 157 GLU A N 1
ATOM 1078 C CA . GLU A 1 157 ? 37.118 -3.304 3.119 1.00 19.85 157 GLU A CA 1
ATOM 1079 C C . GLU A 1 157 ? 38.288 -2.433 2.689 1.00 18.69 157 GLU A C 1
ATOM 1080 O O . GLU A 1 157 ? 39.257 -2.928 2.081 1.00 18.40 157 GLU A O 1
ATOM 1086 N N . ALA A 1 158 ? 38.203 -1.139 2.996 1.00 17.44 158 ALA A N 1
ATOM 1087 C CA . ALA A 1 158 ? 39.268 -0.200 2.627 1.00 18.53 158 ALA A CA 1
ATOM 1088 C C . ALA A 1 158 ? 40.560 -0.523 3.368 1.00 15.08 158 ALA A C 1
ATOM 1089 O O . ALA A 1 158 ? 41.636 -0.444 2.793 1.00 17.61 158 ALA A O 1
ATOM 1091 N N . ALA A 1 159 ? 40.453 -0.882 4.644 1.00 16.95 159 ALA A N 1
ATOM 1092 C CA . ALA A 1 159 ? 41.646 -1.236 5.443 1.00 14.58 159 ALA A CA 1
ATOM 1093 C C . ALA A 1 159 ? 42.328 -2.465 4.843 1.00 13.81 159 ALA A C 1
ATOM 1094 O O . ALA A 1 159 ? 43.554 -2.532 4.752 1.00 15.32 159 ALA A O 1
ATOM 1096 N N . LEU A 1 160 ? 41.523 -3.440 4.413 1.00 14.67 160 LEU A N 1
ATOM 1097 C CA . LEU A 1 160 ? 42.080 -4.653 3.812 1.00 14.87 160 LEU A CA 1
ATOM 1098 C C . LEU A 1 160 ? 42.777 -4.353 2.485 1.00 17.10 160 LEU A C 1
ATOM 1099 O O . LEU A 1 160 ? 43.811 -4.952 2.182 1.00 17.28 160 LEU A O 1
ATOM 1104 N N . ALA A 1 161 ? 42.243 -3.426 1.696 1.00 14.09 161 ALA A N 1
ATOM 1105 C CA . ALA A 1 161 ? 42.895 -3.074 0.427 1.00 14.67 161 ALA A CA 1
ATOM 1106 C C . ALA A 1 161 ? 44.229 -2.404 0.722 1.00 15.90 161 ALA A C 1
ATOM 1107 O O . ALA A 1 161 ? 45.218 -2.610 0.015 1.00 17.50 161 ALA A O 1
ATOM 1109 N N . ALA A 1 162 ? 44.267 -1.585 1.768 1.00 15.43 162 ALA A N 1
ATOM 1110 C CA . ALA A 1 162 ? 45.525 -0.953 2.117 1.00 15.62 162 ALA A CA 1
ATOM 1111 C C . ALA A 1 162 ? 46.487 -2.010 2.660 1.00 15.04 162 ALA A C 1
ATOM 1112 O O . ALA A 1 162 ? 47.685 -1.929 2.419 1.00 17.23 162 ALA A O 1
ATOM 1114 N N . LEU A 1 163 ? 45.971 -2.975 3.423 1.00 16.28 163 LEU A N 1
ATOM 1115 C CA . LEU A 1 163 ? 46.806 -4.036 3.988 1.00 19.89 163 LEU A CA 1
ATOM 1116 C C . LEU A 1 163 ? 47.400 -4.868 2.860 1.00 21.18 163 LEU A C 1
ATOM 1117 O O . LEU A 1 163 ? 48.592 -5.157 2.854 1.00 20.34 163 LEU A O 1
ATOM 1122 N N . GLY A 1 164 ? 46.556 -5.248 1.907 1.00 19.14 164 GLY A N 1
ATOM 1123 C CA . GLY A 1 164 ? 47.036 -6.044 0.791 1.00 21.61 164 GLY A CA 1
ATOM 1124 C C . GLY A 1 164 ? 48.112 -5.342 -0.012 1.00 22.40 164 GLY A C 1
ATOM 1125 O O . GLY A 1 164 ? 49.016 -5.975 -0.571 1.00 26.79 164 GLY A O 1
ATOM 1126 N N . ALA A 1 165 ? 48.037 -4.021 -0.054 1.00 20.17 165 ALA A N 1
ATOM 1127 C CA . ALA A 1 165 ? 48.978 -3.225 -0.809 1.00 19.33 165 ALA A CA 1
ATOM 1128 C C . ALA A 1 165 ? 50.366 -3.057 -0.158 1.00 22.93 165 ALA A C 1
ATOM 1129 O O . ALA A 1 165 ? 51.323 -2.710 -0.836 1.00 24.84 165 ALA A O 1
ATOM 1131 N N . THR A 1 166 ? 50.477 -3.317 1.145 1.00 22.57 166 THR A N 1
ATOM 1132 C CA . THR A 1 166 ? 51.754 -3.106 1.843 1.00 24.34 166 THR A CA 1
ATOM 1133 C C . THR A 1 166 ? 52.237 -4.293 2.679 1.00 27.96 166 THR A C 1
ATOM 1134 O O . THR A 1 166 ? 52.986 -4.116 3.659 1.00 27.40 166 THR A O 1
ATOM 1138 N N . SER A 1 167 ? 51.800 -5.487 2.297 1.00 28.48 167 SER A N 1
ATOM 1139 C CA . SER A 1 167 ? 52.150 -6.728 2.984 1.00 33.59 167 SER A CA 1
ATOM 1140 C C . SER A 1 167 ? 53.657 -6.912 3.184 1.00 33.45 167 SER A C 1
ATOM 1141 O O . SER A 1 167 ? 54.440 -6.763 2.244 1.00 34.45 167 SER A O 1
#

Radius of gyration: 14.82 Å; Cα contacts (8 Å, |Δi|>4): 362; chains: 1; bounding box: 37×29×41 Å

B-factor: mean 22.51, std 10.99, range [6.57, 52.82]

CATH classification: 3.40.30.10

Nearest PDB structures (foldseek):
  1xvq-assembly1_A  TM=1.006E+00  e=5.004E-36  Mycobacterium tuberculosis
  1y25-assembly1_B  TM=8.845E-01  e=2.850E-25  Mycobacterium tuberculosis
  3i43-assembly1_A  TM=9.649E-01  e=2.931E-19  Escherichia coli K-12
  6udg-assembly1_B  TM=9.371E-01  e=8.231E-20  Elizabethkingia anophelis NUHP1
  3hvx-assembly1_A-2  TM=8.920E-01  e=8.627E-19  Escherichia coli K-12